Protein AF-A0A401W2X4-F1 (afdb_monomer)

Sequence (159 aa):
MNRPRLRQRWDALPVWARWVAATYAFAFAQGTCAHLIDLARGGVHAYAAFPQVPLQVFFISLVVLDPLTVFLVIRLHRAGPWLACGVMLADATANWIGNWQWATADPASLLRPVGLLPITLFTLYVLVTCIPLHRAFDVPRKAAGNRRDGREGALVRYH

pLDDT: mean 84.48, std 12.46, range [45.5, 98.06]

Nearest PDB structures (foldseek):
  6ixg-assembly2_B  TM=3.049E-01  e=3.986E+00  Homo sapiens
  9cpb-assembly1_5T  TM=3.108E-01  e=5.141E+00  Bos taurus

Secondary structure (DSSP, 8-state):
--PPPHHHHHHTS-HHHHHHHHHHHHHHHHHHHHHHHHHHHHGGGGGTTSS-HHHHHHHHHHHHHHHHHHHHHHTT-THHHHHHHHHHHHHHHHHHHHHHHHHHH-GGGGGSSSSHHHHHHHHHHHHHHHHHHHHHHHHHHHHHHHHHHHHHHHHGGG-

Mean predicted aligned error: 7.76 Å

Organism: Streptomyces paromomycinus (NCBI:txid92743)

Structure (mmCIF, N/CA/C/O backbone):
data_AF-A0A401W2X4-F1
#
_entry.id   AF-A0A401W2X4-F1
#
loop_
_atom_site.group_PDB
_atom_site.id
_atom_site.type_symbol
_atom_site.label_atom_id
_atom_site.label_alt_id
_atom_site.label_comp_id
_atom_site.label_asym_id
_atom_site.label_entity_id
_atom_site.label_seq_id
_atom_site.pdbx_PDB_ins_code
_atom_site.Cartn_x
_atom_site.Cartn_y
_atom_site.Cartn_z
_atom_site.occupancy
_atom_site.B_iso_or_equiv
_atom_site.auth_seq_id
_atom_site.auth_comp_id
_atom_site.auth_asym_id
_atom_site.auth_atom_id
_atom_site.pdbx_PDB_model_num
ATOM 1 N N . MET A 1 1 ? -32.074 -11.202 12.158 1.00 45.50 1 MET A N 1
ATOM 2 C CA . MET A 1 1 ? -30.605 -11.209 12.361 1.00 45.50 1 MET A CA 1
ATOM 3 C C . MET A 1 1 ? -29.961 -10.103 11.516 1.00 45.50 1 MET A C 1
ATOM 5 O O . MET A 1 1 ? -29.778 -10.309 10.329 1.00 45.50 1 MET A O 1
ATOM 9 N N . ASN A 1 2 ? -29.643 -8.923 12.068 1.00 53.75 2 ASN A N 1
ATOM 10 C CA . ASN A 1 2 ? -28.983 -7.850 11.302 1.00 53.75 2 ASN A CA 1
ATOM 11 C C . ASN A 1 2 ? -27.496 -7.789 11.662 1.00 53.75 2 ASN A C 1
ATOM 13 O O . ASN A 1 2 ? -27.130 -7.343 12.749 1.00 53.75 2 ASN A O 1
ATOM 17 N N . ARG A 1 3 ? -26.621 -8.247 10.754 1.00 62.41 3 ARG A N 1
ATOM 18 C CA . ARG A 1 3 ? -25.196 -7.891 10.830 1.00 62.41 3 ARG A CA 1
ATOM 19 C C . ARG A 1 3 ? -25.110 -6.357 10.797 1.00 62.41 3 ARG A C 1
ATOM 21 O O . ARG A 1 3 ? -25.820 -5.764 9.981 1.00 62.41 3 ARG A O 1
ATOM 28 N N . PRO A 1 4 ? -24.288 -5.709 11.646 1.00 66.44 4 PRO A N 1
ATOM 29 C CA . PRO A 1 4 ? -24.141 -4.261 11.591 1.00 66.44 4 PRO A CA 1
ATOM 30 C C . PRO A 1 4 ? -23.778 -3.854 10.163 1.00 66.44 4 PRO A C 1
ATOM 32 O O . PRO A 1 4 ? -22.899 -4.465 9.539 1.00 66.44 4 PRO A O 1
ATOM 35 N N . ARG A 1 5 ? -24.506 -2.868 9.627 1.00 83.44 5 ARG A N 1
ATOM 36 C CA . ARG A 1 5 ? -24.287 -2.381 8.259 1.00 83.44 5 ARG A CA 1
ATOM 37 C C . ARG A 1 5 ? -22.845 -1.889 8.155 1.00 83.44 5 ARG A C 1
ATOM 39 O O . ARG A 1 5 ? -22.295 -1.384 9.130 1.00 83.44 5 ARG A O 1
ATOM 46 N N . LEU A 1 6 ? -22.227 -2.019 6.980 1.00 86.31 6 LEU A N 1
ATOM 47 C CA . LEU A 1 6 ? -20.817 -1.655 6.793 1.00 86.31 6 LEU A CA 1
ATOM 48 C C . LEU A 1 6 ? -20.508 -0.240 7.312 1.00 86.31 6 LEU A C 1
ATOM 50 O O . LEU A 1 6 ? -19.528 -0.069 8.026 1.00 86.31 6 LEU A O 1
ATOM 54 N N . ARG A 1 7 ? -21.405 0.721 7.059 1.00 87.81 7 ARG A N 1
ATOM 55 C CA . ARG A 1 7 ? -21.321 2.095 7.582 1.00 87.81 7 ARG A CA 1
ATOM 56 C C . ARG A 1 7 ? -21.123 2.153 9.102 1.00 87.81 7 ARG A C 1
ATOM 58 O O . ARG A 1 7 ? -20.160 2.746 9.555 1.00 87.81 7 ARG A O 1
ATOM 65 N N . GLN A 1 8 ? -21.924 1.417 9.876 1.00 87.62 8 GLN A N 1
ATOM 66 C CA . GLN A 1 8 ? -21.811 1.385 11.343 1.00 87.62 8 GLN A CA 1
ATOM 67 C C . GLN A 1 8 ? -20.457 0.846 11.823 1.00 87.62 8 GLN A C 1
ATOM 69 O O . GLN A 1 8 ? -19.950 1.267 12.857 1.00 87.62 8 GLN A O 1
ATOM 74 N N . ARG A 1 9 ? -19.860 -0.100 11.085 1.00 88.19 9 ARG A N 1
ATOM 75 C CA . ARG A 1 9 ? -18.527 -0.628 11.419 1.00 88.19 9 ARG A CA 1
ATOM 76 C C . ARG A 1 9 ? -17.433 0.405 11.157 1.00 88.19 9 ARG A C 1
ATOM 78 O O . ARG A 1 9 ? -16.487 0.468 11.930 1.00 88.19 9 ARG A O 1
ATOM 85 N N . TRP A 1 10 ? -17.577 1.190 10.093 1.00 91.69 10 TRP A N 1
ATOM 86 C CA . TRP A 1 10 ? -16.690 2.311 9.788 1.00 91.69 10 TRP A CA 1
ATOM 87 C C . TRP A 1 10 ? -16.818 3.438 10.811 1.00 91.69 10 TRP A C 1
ATOM 89 O O . TRP A 1 10 ? -15.805 3.984 11.233 1.00 91.69 10 TRP A O 1
ATOM 99 N N . ASP A 1 11 ? -18.033 3.737 11.268 1.00 91.25 11 ASP A N 1
ATOM 100 C CA . ASP A 1 11 ? -18.271 4.757 12.296 1.00 91.25 11 ASP A CA 1
ATOM 101 C C . ASP A 1 11 ? -17.728 4.356 13.674 1.00 91.25 11 ASP A C 1
ATOM 103 O O . ASP A 1 11 ? -17.383 5.218 14.474 1.00 91.25 11 ASP A O 1
ATOM 107 N N . ALA A 1 12 ? -17.590 3.053 13.934 1.00 90.12 12 ALA A N 1
ATOM 108 C CA . ALA A 1 12 ? -16.978 2.532 15.154 1.00 90.12 12 ALA A CA 1
ATOM 109 C C . ALA A 1 12 ? -15.436 2.565 15.147 1.00 90.12 12 ALA A C 1
ATOM 111 O O . ALA A 1 12 ? -14.824 2.263 16.173 1.00 90.12 12 ALA A O 1
ATOM 112 N N . LEU A 1 13 ? -14.796 2.871 14.013 1.00 92.69 13 LEU A N 1
ATOM 113 C CA . LEU A 1 13 ? -13.343 3.015 13.950 1.00 92.69 13 LEU A CA 1
ATOM 114 C C . LEU A 1 13 ? -12.906 4.398 14.441 1.00 92.69 13 LEU A C 1
ATOM 116 O O . LEU A 1 13 ? -13.579 5.392 14.157 1.00 92.69 13 LEU A O 1
ATOM 120 N N . PRO A 1 14 ? -11.734 4.500 15.092 1.00 94.12 14 PRO A N 1
ATOM 121 C CA . PRO A 1 14 ? -11.142 5.799 15.365 1.00 94.12 14 PRO A CA 1
ATOM 122 C C . PRO A 1 14 ? -10.853 6.535 14.047 1.00 94.12 14 PRO A C 1
ATOM 124 O O . PRO A 1 14 ? -10.522 5.916 13.032 1.00 94.12 14 PRO A O 1
ATOM 127 N N . VAL A 1 15 ? -10.957 7.867 14.067 1.00 95.56 15 VAL A N 1
ATOM 128 C CA . VAL A 1 15 ? -10.854 8.721 12.868 1.00 95.56 15 VAL A CA 1
ATOM 129 C C . VAL A 1 15 ? -9.559 8.471 12.091 1.00 95.56 15 VAL A C 1
ATOM 131 O O . VAL A 1 15 ? -9.600 8.342 10.870 1.00 95.56 15 VAL A O 1
ATOM 134 N N . TRP A 1 16 ? -8.427 8.309 12.783 1.00 96.94 16 TRP A N 1
ATOM 135 C CA . TRP A 1 16 ? -7.148 7.998 12.138 1.00 96.94 16 TRP A CA 1
ATOM 136 C C . TRP A 1 16 ? -7.207 6.683 11.343 1.00 96.94 16 TRP A C 1
ATOM 138 O O . TRP A 1 16 ? -6.740 6.639 10.211 1.00 96.94 16 TRP A O 1
ATOM 148 N N . ALA A 1 17 ? -7.833 5.628 11.879 1.00 96.06 17 ALA A N 1
ATOM 149 C CA . ALA A 1 17 ? -7.902 4.324 11.218 1.00 96.06 17 ALA A CA 1
ATOM 150 C C . ALA A 1 17 ? -8.812 4.367 9.989 1.00 96.06 17 ALA A C 1
ATOM 152 O O . ALA A 1 17 ? -8.547 3.678 9.006 1.00 96.06 17 ALA A O 1
ATOM 153 N N . ARG A 1 18 ? -9.860 5.202 10.024 1.00 96.06 18 ARG A N 1
ATOM 154 C CA . ARG A 1 18 ? -10.709 5.459 8.854 1.00 96.06 18 ARG A CA 1
ATOM 155 C C . ARG A 1 18 ? -9.903 6.099 7.733 1.00 96.06 18 ARG A C 1
ATOM 157 O O . ARG A 1 18 ? -9.983 5.633 6.602 1.00 96.06 18 ARG A O 1
ATOM 164 N N . TRP A 1 19 ? -9.118 7.127 8.051 1.00 98.06 19 TRP A N 1
ATOM 165 C CA . TRP A 1 19 ? -8.275 7.792 7.062 1.00 98.06 19 TRP A CA 1
ATOM 166 C C . TRP A 1 19 ? -7.203 6.862 6.514 1.00 98.06 19 TRP A C 1
ATOM 168 O O . TRP A 1 19 ? -7.091 6.752 5.303 1.00 98.06 19 TRP A O 1
ATOM 178 N N . VAL A 1 20 ? -6.504 6.109 7.368 1.00 97.62 20 VAL A N 1
ATOM 179 C CA . VAL A 1 20 ? -5.509 5.127 6.909 1.00 97.62 20 VAL A CA 1
ATOM 180 C C . VAL A 1 20 ? -6.141 4.084 5.982 1.00 97.62 20 VAL A C 1
ATOM 182 O O . VAL A 1 20 ? -5.628 3.833 4.894 1.00 97.62 20 VAL A O 1
ATOM 185 N N . ALA A 1 21 ? -7.284 3.509 6.363 1.00 96.69 21 ALA A N 1
ATOM 186 C CA . ALA A 1 21 ? -7.984 2.533 5.530 1.00 96.69 21 ALA A CA 1
ATOM 187 C C . ALA A 1 21 ? -8.470 3.133 4.197 1.00 96.69 21 ALA A C 1
ATOM 189 O O . ALA A 1 21 ? -8.411 2.462 3.168 1.00 96.69 21 ALA A O 1
ATOM 190 N N . ALA A 1 22 ? -8.934 4.385 4.200 1.00 97.25 22 ALA A N 1
ATOM 191 C CA . ALA A 1 22 ? -9.323 5.092 2.983 1.00 97.25 22 ALA A CA 1
ATOM 192 C C . ALA A 1 22 ? -8.114 5.362 2.074 1.00 97.25 22 ALA A C 1
ATOM 194 O O . ALA A 1 22 ? -8.200 5.116 0.875 1.00 97.25 22 ALA A O 1
ATOM 195 N N . THR A 1 23 ? -6.981 5.783 2.643 1.00 97.81 23 THR A N 1
ATOM 196 C CA . THR A 1 23 ? -5.720 5.974 1.915 1.00 97.81 23 THR A CA 1
ATOM 197 C C . THR A 1 23 ? -5.257 4.672 1.272 1.00 97.81 23 THR A C 1
ATOM 199 O O . THR A 1 23 ? -4.916 4.676 0.095 1.00 97.81 23 THR A O 1
ATOM 202 N N . TYR A 1 24 ? -5.314 3.546 1.997 1.00 97.81 24 TYR A N 1
ATOM 203 C CA . TYR A 1 24 ? -5.032 2.225 1.425 1.00 97.81 24 TYR A CA 1
ATOM 204 C C . TYR A 1 24 ? -5.963 1.945 0.243 1.00 97.81 24 TYR A C 1
ATOM 206 O O . TYR A 1 24 ? -5.500 1.692 -0.862 1.00 97.81 24 TYR A O 1
ATOM 214 N N . ALA A 1 25 ? -7.279 2.026 0.453 1.00 96.94 25 ALA A N 1
ATOM 215 C CA . ALA A 1 25 ? -8.252 1.717 -0.591 1.00 96.94 25 ALA A CA 1
ATOM 216 C C . ALA A 1 25 ? -8.053 2.575 -1.853 1.00 96.94 25 ALA A C 1
ATOM 218 O O . ALA A 1 25 ? -8.127 2.057 -2.964 1.00 96.94 25 ALA A O 1
ATOM 219 N N . PHE A 1 26 ? -7.772 3.868 -1.686 1.00 97.38 26 PHE A N 1
ATOM 220 C CA . PHE A 1 26 ? -7.523 4.776 -2.799 1.00 97.38 26 PHE A CA 1
ATOM 221 C C . PHE A 1 26 ? -6.218 4.446 -3.534 1.00 97.38 26 PHE A C 1
ATOM 223 O O . PHE A 1 26 ? -6.228 4.299 -4.753 1.00 97.38 26 PHE A O 1
ATOM 230 N N . ALA A 1 27 ? -5.113 4.279 -2.805 1.00 95.38 27 ALA A N 1
ATOM 231 C CA . ALA A 1 27 ? -3.805 4.023 -3.400 1.00 95.38 27 ALA A CA 1
ATOM 232 C C . ALA A 1 27 ? -3.754 2.683 -4.152 1.00 95.38 27 ALA A C 1
ATOM 234 O O . ALA A 1 27 ? -3.270 2.641 -5.278 1.00 95.38 27 ALA A O 1
ATOM 235 N N . PHE A 1 28 ? -4.325 1.612 -3.589 1.00 95.69 28 PHE A N 1
ATOM 236 C CA . PHE A 1 28 ? -4.409 0.316 -4.273 1.00 95.69 28 PHE A CA 1
ATOM 237 C C . PHE A 1 28 ? -5.341 0.362 -5.495 1.00 95.69 28 PHE A C 1
ATOM 239 O O . PHE A 1 28 ? -5.035 -0.228 -6.527 1.00 95.69 28 PHE A O 1
ATOM 246 N N . ALA A 1 29 ? -6.455 1.101 -5.434 1.00 94.88 29 ALA A N 1
ATOM 247 C CA . ALA A 1 29 ? -7.303 1.300 -6.612 1.00 94.88 29 ALA A CA 1
ATOM 248 C C . ALA A 1 29 ? -6.563 2.070 -7.720 1.00 94.88 29 ALA A C 1
ATOM 250 O O . ALA A 1 29 ? -6.669 1.721 -8.895 1.00 94.88 29 ALA A O 1
ATOM 251 N N . GLN A 1 30 ? -5.778 3.086 -7.350 1.00 94.31 30 GLN A N 1
ATOM 252 C CA . GLN A 1 30 ? -4.925 3.815 -8.285 1.00 94.31 30 GLN A CA 1
ATOM 253 C C . GLN A 1 30 ? -3.847 2.904 -8.899 1.00 94.31 30 GLN A C 1
ATOM 255 O O . GLN A 1 30 ? -3.647 2.960 -10.112 1.00 94.31 30 GLN A O 1
ATOM 260 N N . GLY A 1 31 ? -3.202 2.047 -8.096 1.00 89.31 31 GLY A N 1
ATOM 261 C CA . GLY A 1 31 ? -2.247 1.031 -8.560 1.00 89.31 31 GLY A CA 1
ATOM 262 C C . GLY A 1 31 ? -2.872 0.072 -9.572 1.00 89.31 31 GLY A C 1
ATOM 263 O O . GLY A 1 31 ? -2.363 -0.075 -10.682 1.00 89.31 31 GLY A O 1
ATOM 264 N N . THR A 1 32 ? -4.070 -0.441 -9.271 1.00 91.44 32 THR A N 1
ATOM 265 C CA . THR A 1 32 ? -4.846 -1.279 -10.204 1.00 91.44 32 THR A CA 1
ATOM 266 C C . THR A 1 32 ? -5.039 -0.578 -11.549 1.00 91.44 32 THR A C 1
ATOM 268 O O . THR A 1 32 ? -4.811 -1.175 -12.600 1.00 91.44 32 THR A O 1
ATOM 271 N N . CYS A 1 33 ? -5.462 0.691 -11.537 1.00 90.62 33 CYS A N 1
ATOM 272 C CA . CYS A 1 33 ? -5.657 1.465 -12.762 1.00 90.62 33 CYS A CA 1
ATOM 273 C C . CYS A 1 33 ? -4.354 1.616 -13.555 1.00 90.62 33 CYS A C 1
ATOM 275 O O . CYS A 1 33 ? -4.385 1.500 -14.777 1.00 90.62 33 CYS A O 1
ATOM 277 N N . ALA A 1 34 ? -3.221 1.842 -12.884 1.00 87.44 34 ALA A N 1
ATOM 278 C CA . ALA A 1 34 ? -1.918 1.913 -13.540 1.00 87.44 34 ALA A CA 1
ATOM 279 C C . ALA A 1 34 ? -1.558 0.579 -14.217 1.00 87.44 34 ALA A C 1
ATOM 281 O O . ALA A 1 34 ? -1.300 0.568 -15.418 1.00 87.44 34 ALA A O 1
ATOM 282 N N . HIS A 1 35 ? -1.670 -0.547 -13.504 1.00 88.12 35 HIS A N 1
ATOM 283 C CA . HIS A 1 35 ? -1.399 -1.876 -14.066 1.00 88.12 35 HIS A CA 1
ATOM 284 C C . HIS A 1 35 ? -2.333 -2.237 -15.227 1.00 88.12 35 HIS A C 1
ATOM 286 O O . HIS A 1 35 ? -1.902 -2.822 -16.218 1.00 88.12 35 HIS A O 1
ATOM 292 N N . LEU A 1 36 ? -3.610 -1.853 -15.147 1.00 87.38 36 LEU A N 1
ATOM 293 C CA . LEU A 1 36 ? -4.561 -2.031 -16.245 1.00 87.38 36 LEU A CA 1
ATOM 294 C C . LEU A 1 36 ? -4.194 -1.185 -17.469 1.00 87.38 36 LEU A C 1
ATOM 296 O O . LEU A 1 36 ? -4.306 -1.674 -18.591 1.00 87.38 36 LEU A O 1
ATOM 300 N N . ILE A 1 37 ? -3.760 0.063 -17.273 1.00 86.75 37 ILE A N 1
ATOM 301 C CA . ILE A 1 37 ? -3.311 0.938 -18.365 1.00 86.75 37 ILE A CA 1
ATOM 302 C C . ILE A 1 37 ? -2.048 0.373 -19.020 1.00 86.75 37 ILE A C 1
ATOM 304 O O . ILE A 1 37 ? -1.971 0.340 -20.249 1.00 86.75 37 ILE A O 1
ATOM 308 N N . ASP A 1 38 ? -1.085 -0.100 -18.229 1.00 84.19 38 ASP A N 1
ATOM 309 C CA . ASP A 1 38 ? 0.132 -0.735 -18.736 1.00 84.19 38 ASP A CA 1
ATOM 310 C C . ASP A 1 38 ? -0.206 -1.983 -19.560 1.00 84.19 38 ASP A C 1
ATOM 312 O O . ASP A 1 38 ? 0.249 -2.120 -20.698 1.00 84.19 38 ASP A O 1
ATOM 316 N N . LEU A 1 39 ? -1.082 -2.848 -19.036 1.00 84.19 39 LEU A N 1
ATOM 317 C CA . LEU A 1 39 ? -1.538 -4.053 -19.728 1.00 84.19 39 LEU A CA 1
ATOM 318 C C . LEU A 1 39 ? -2.332 -3.722 -21.000 1.00 84.19 39 LEU A C 1
ATOM 320 O O . LEU A 1 39 ? -2.176 -4.399 -22.012 1.00 84.19 39 LEU A O 1
ATOM 324 N N . ALA A 1 40 ? -3.150 -2.669 -20.993 1.00 83.56 40 ALA A N 1
ATOM 325 C CA . ALA A 1 40 ? -3.885 -2.227 -22.177 1.00 83.56 40 ALA A CA 1
ATOM 326 C C . ALA A 1 40 ? -2.957 -1.673 -23.273 1.00 83.56 40 ALA A C 1
ATOM 328 O O . ALA A 1 40 ? -3.253 -1.821 -24.456 1.00 83.56 40 ALA A O 1
ATOM 329 N N . ARG A 1 41 ? -1.835 -1.043 -22.894 1.00 85.25 41 ARG A N 1
ATOM 330 C CA . ARG A 1 41 ? -0.850 -0.476 -23.830 1.00 85.25 41 ARG A CA 1
ATOM 331 C C . ARG A 1 41 ? 0.126 -1.516 -24.378 1.00 85.25 41 ARG A C 1
ATOM 333 O O . ARG A 1 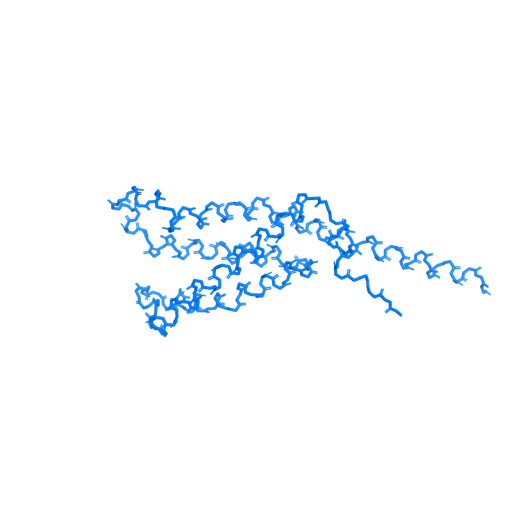41 ? 0.459 -1.459 -25.556 1.00 85.25 41 ARG A O 1
ATOM 340 N N . GLY A 1 42 ? 0.607 -2.425 -23.530 1.00 73.44 42 GLY A N 1
ATOM 341 C CA . GLY A 1 42 ? 1.675 -3.376 -23.864 1.00 73.44 42 GLY A CA 1
ATOM 342 C C . GLY A 1 42 ? 1.239 -4.840 -23.973 1.00 73.44 42 GLY A C 1
ATOM 343 O O . GLY A 1 42 ? 2.039 -5.692 -24.364 1.00 73.44 42 GLY A O 1
ATOM 344 N N . GLY A 1 43 ? -0.007 -5.168 -23.621 1.00 72.69 43 GLY A N 1
ATOM 345 C CA . GLY A 1 43 ? -0.470 -6.551 -23.497 1.00 72.69 43 GLY A CA 1
ATOM 346 C C . GLY A 1 43 ? 0.352 -7.337 -22.472 1.00 72.69 43 GLY A C 1
ATOM 347 O O . GLY A 1 43 ? 0.966 -6.770 -21.573 1.00 72.69 43 GLY A O 1
ATOM 348 N N . VAL A 1 44 ? 0.441 -8.659 -22.639 1.00 65.69 44 VAL A N 1
ATOM 349 C CA . VAL A 1 44 ? 1.280 -9.532 -21.784 1.00 65.69 44 VAL A CA 1
ATOM 350 C C . VAL A 1 44 ? 2.766 -9.126 -21.820 1.00 65.69 44 VAL A C 1
ATOM 352 O O . VAL A 1 44 ? 3.511 -9.414 -20.889 1.00 65.69 44 VAL A O 1
ATOM 355 N N . HIS A 1 45 ? 3.188 -8.388 -22.851 1.00 72.88 45 HIS A N 1
ATOM 356 C CA . HIS A 1 45 ? 4.550 -7.876 -22.996 1.00 72.88 45 HIS A CA 1
ATOM 357 C C . HIS A 1 45 ? 4.788 -6.539 -22.280 1.00 72.88 45 HIS A C 1
ATOM 359 O O . HIS A 1 45 ? 5.911 -6.040 -22.321 1.00 72.88 45 HIS A O 1
ATOM 365 N N . ALA A 1 46 ? 3.788 -5.966 -21.595 1.00 71.31 46 ALA A N 1
ATOM 366 C CA . ALA A 1 46 ? 3.933 -4.711 -20.850 1.00 71.31 46 ALA A CA 1
ATOM 367 C C . ALA A 1 46 ? 5.111 -4.744 -19.860 1.00 71.31 46 ALA A C 1
ATOM 369 O O . ALA A 1 46 ? 5.783 -3.736 -19.656 1.00 71.31 46 ALA A O 1
ATOM 370 N N . TYR A 1 47 ? 5.409 -5.926 -19.313 1.00 71.69 47 TYR A N 1
ATOM 371 C CA . TYR A 1 47 ? 6.509 -6.151 -18.378 1.00 71.69 47 TYR A CA 1
ATOM 372 C C . TYR A 1 47 ? 7.673 -6.949 -18.988 1.00 71.69 47 TYR A C 1
ATOM 374 O O . TYR A 1 47 ? 8.558 -7.383 -18.259 1.00 71.69 47 TYR A O 1
ATOM 382 N N . ALA A 1 48 ? 7.738 -7.114 -20.316 1.00 73.75 48 ALA A N 1
ATOM 383 C CA . ALA A 1 48 ? 8.809 -7.868 -20.984 1.00 73.75 48 ALA A CA 1
ATOM 384 C C . ALA A 1 48 ? 10.213 -7.266 -20.770 1.00 73.75 48 ALA A C 1
ATOM 386 O O . ALA A 1 48 ? 11.212 -7.966 -20.915 1.00 73.75 48 ALA A O 1
ATOM 387 N N . ALA A 1 49 ? 10.288 -5.987 -20.383 1.00 68.94 49 ALA A N 1
ATOM 388 C CA .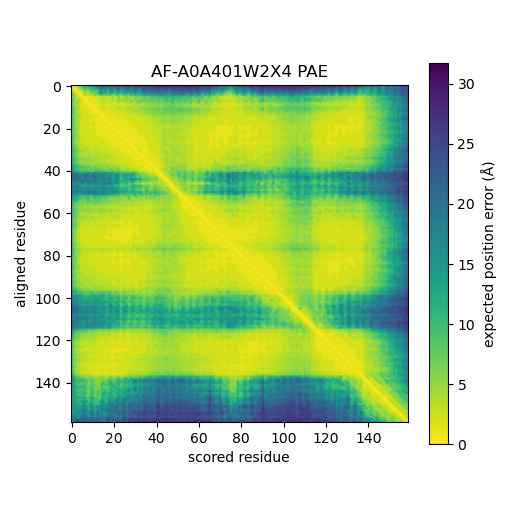 ALA A 1 49 ? 11.527 -5.329 -19.975 1.00 68.94 49 ALA A CA 1
ATOM 389 C C . ALA A 1 49 ? 12.132 -5.914 -18.682 1.00 68.94 49 ALA A C 1
ATOM 391 O O . ALA A 1 49 ? 13.319 -5.722 -18.428 1.00 68.94 49 ALA A O 1
ATOM 392 N N . PHE A 1 50 ? 11.349 -6.640 -17.875 1.00 67.94 50 PHE A N 1
ATOM 393 C CA . PHE A 1 50 ? 11.850 -7.377 -16.720 1.00 67.94 50 PHE A CA 1
ATOM 394 C C . PHE A 1 50 ? 12.367 -8.749 -17.177 1.00 67.94 50 PHE A C 1
ATOM 396 O O . PHE A 1 50 ? 11.560 -9.596 -17.572 1.00 67.94 50 PHE A O 1
ATOM 403 N N . PRO A 1 51 ? 13.682 -9.026 -17.103 1.00 68.56 51 PRO A N 1
ATOM 404 C CA . PRO A 1 51 ? 14.242 -10.285 -17.595 1.00 68.56 51 PRO A CA 1
ATOM 405 C C . PRO A 1 51 ? 13.789 -11.508 -16.778 1.00 68.56 51 PRO A C 1
ATOM 407 O O . PRO A 1 51 ? 13.899 -12.640 -17.242 1.00 68.56 51 PRO A O 1
ATOM 410 N N . GLN A 1 52 ? 13.261 -11.305 -15.567 1.00 78.38 52 GLN A N 1
ATOM 411 C CA . GLN A 1 52 ? 12.769 -12.367 -14.694 1.00 78.38 52 GLN A CA 1
ATOM 412 C C . GLN A 1 52 ? 11.256 -12.576 -14.866 1.00 78.38 52 GLN A C 1
ATOM 414 O O . GLN A 1 52 ? 10.449 -11.775 -14.393 1.00 78.38 52 GLN A O 1
ATOM 419 N N . VAL A 1 53 ? 10.862 -13.715 -15.448 1.00 81.50 53 VAL A N 1
ATOM 420 C CA . VAL A 1 53 ? 9.452 -14.138 -15.608 1.00 81.50 53 VAL A CA 1
ATOM 421 C C . VAL A 1 53 ? 8.619 -14.026 -14.314 1.00 81.50 53 VAL A C 1
ATOM 423 O O . VAL A 1 53 ? 7.486 -13.550 -14.395 1.00 81.50 53 VAL A O 1
ATOM 426 N N . PRO A 1 54 ? 9.135 -14.368 -13.111 1.00 83.81 54 PRO A N 1
ATOM 427 C CA . PRO A 1 54 ? 8.375 -14.192 -11.872 1.00 83.81 54 PRO A CA 1
ATOM 428 C C . PRO A 1 54 ? 7.917 -12.752 -11.604 1.00 83.81 54 PRO A C 1
ATOM 430 O O . PRO A 1 54 ? 6.822 -12.561 -11.083 1.00 83.81 54 PRO A O 1
ATOM 433 N N . LEU A 1 55 ? 8.709 -11.740 -11.984 1.00 82.38 55 LEU A N 1
ATOM 434 C CA . LEU A 1 55 ? 8.330 -10.334 -11.803 1.00 82.38 55 LEU A CA 1
ATOM 435 C C . LEU A 1 55 ? 7.197 -9.939 -12.751 1.00 82.38 55 LEU A C 1
ATOM 437 O O . LEU A 1 55 ? 6.271 -9.250 -12.339 1.00 82.38 55 LEU A O 1
ATOM 441 N N . GLN A 1 56 ? 7.220 -10.434 -13.991 1.00 84.31 56 GLN A N 1
ATOM 442 C CA . GLN A 1 56 ? 6.144 -10.193 -14.957 1.00 84.31 56 GLN A CA 1
ATOM 443 C C . GLN A 1 56 ? 4.818 -10.782 -14.468 1.00 84.31 56 GLN A C 1
ATOM 445 O O . GLN A 1 56 ? 3.794 -10.100 -14.459 1.00 84.31 56 GLN A O 1
ATOM 450 N N . VAL A 1 57 ? 4.848 -12.038 -14.005 1.00 86.44 57 VAL A N 1
ATOM 451 C CA . VAL A 1 57 ? 3.675 -12.711 -13.426 1.00 86.44 57 VAL A CA 1
ATOM 452 C C . VAL A 1 57 ? 3.173 -11.952 -12.201 1.00 86.44 57 VAL A C 1
ATOM 454 O O . VAL A 1 57 ? 1.966 -11.767 -12.050 1.00 86.44 57 VAL A O 1
ATOM 457 N N . PHE A 1 58 ? 4.085 -11.477 -11.350 1.00 87.81 58 PHE A N 1
ATOM 458 C CA . PHE A 1 58 ? 3.730 -10.681 -10.184 1.00 87.81 58 PHE A CA 1
ATOM 459 C C . PHE A 1 58 ? 3.022 -9.376 -10.576 1.00 87.81 58 PHE A C 1
ATOM 461 O O . PHE A 1 58 ? 1.912 -9.147 -10.100 1.00 87.81 58 PHE A O 1
ATOM 468 N N . PHE A 1 59 ? 3.573 -8.577 -11.494 1.00 85.44 59 PHE A N 1
ATOM 469 C CA . PHE A 1 59 ? 2.929 -7.335 -11.941 1.00 85.44 59 PHE A CA 1
ATOM 470 C C . PHE A 1 59 ? 1.555 -7.573 -12.577 1.00 85.44 59 PHE A C 1
ATOM 472 O O . PHE A 1 59 ? 0.606 -6.851 -12.286 1.00 85.44 59 PHE A O 1
ATOM 479 N N . ILE A 1 60 ? 1.401 -8.630 -13.378 1.00 87.44 60 ILE A N 1
ATOM 480 C CA . ILE A 1 60 ? 0.087 -9.015 -13.915 1.00 87.44 60 ILE A CA 1
ATOM 481 C C . ILE A 1 60 ? -0.871 -9.392 -12.775 1.00 87.44 60 ILE A C 1
ATOM 483 O O . ILE A 1 60 ? -2.044 -9.015 -12.793 1.00 87.44 60 ILE A O 1
ATOM 487 N N . SER A 1 61 ? -0.385 -10.102 -11.752 1.00 90.94 61 SER A N 1
ATOM 488 C CA . SER A 1 61 ? -1.202 -10.495 -10.601 1.00 90.94 61 SER A CA 1
ATOM 489 C C . SER A 1 61 ? -1.689 -9.308 -9.761 1.00 90.94 61 SER A C 1
ATOM 491 O O . SER A 1 61 ? -2.725 -9.436 -9.107 1.00 90.94 6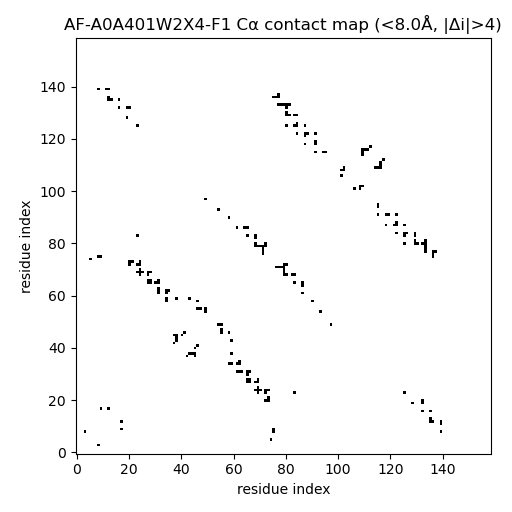1 SER A O 1
ATOM 493 N N . LEU A 1 62 ? -1.026 -8.145 -9.815 1.00 91.38 62 LEU A N 1
ATOM 494 C CA . LEU A 1 62 ? -1.458 -6.934 -9.102 1.00 91.38 62 LEU A CA 1
ATOM 495 C C . LEU A 1 62 ? -2.830 -6.437 -9.561 1.00 91.38 62 LEU A C 1
ATOM 497 O O . LEU A 1 62 ? -3.608 -5.963 -8.738 1.00 91.38 62 LEU A O 1
ATOM 501 N N . VAL A 1 63 ? -3.214 -6.696 -10.817 1.00 92.19 63 VAL A N 1
ATOM 502 C CA . VAL A 1 63 ? -4.580 -6.439 -11.316 1.00 92.19 63 VAL A CA 1
ATOM 503 C C . VAL A 1 63 ? -5.647 -7.177 -10.491 1.00 92.19 63 VAL A C 1
ATOM 505 O O . VAL A 1 63 ? -6.799 -6.755 -10.443 1.00 92.19 63 VAL A O 1
ATOM 508 N N . VAL A 1 64 ? -5.276 -8.265 -9.811 1.00 94.81 64 VAL A N 1
ATOM 509 C CA . VAL A 1 64 ? -6.153 -9.033 -8.917 1.00 94.81 64 VAL A CA 1
ATOM 510 C C . VAL A 1 64 ? -5.861 -8.742 -7.443 1.00 94.81 64 VAL A C 1
ATOM 512 O O . VAL A 1 64 ? -6.795 -8.577 -6.652 1.00 94.81 64 VAL A O 1
ATOM 515 N N . LEU A 1 65 ? -4.585 -8.679 -7.054 1.00 94.44 65 LEU A N 1
ATOM 516 C CA . LEU A 1 65 ? -4.176 -8.481 -5.662 1.00 94.44 65 LEU A CA 1
ATOM 517 C C . LEU A 1 65 ? -4.559 -7.095 -5.133 1.00 94.44 65 LEU A C 1
ATOM 519 O O . LEU A 1 65 ? -4.986 -6.989 -3.977 1.00 94.44 65 LEU A O 1
ATOM 523 N N . ASP A 1 66 ? -4.486 -6.057 -5.963 1.00 94.81 66 ASP A N 1
ATOM 524 C CA . ASP A 1 66 ? -4.830 -4.700 -5.552 1.00 94.81 66 ASP A CA 1
ATOM 525 C C . ASP A 1 66 ? -6.336 -4.555 -5.287 1.00 94.81 66 ASP A C 1
ATOM 527 O O . ASP A 1 66 ? -6.698 -4.178 -4.165 1.00 94.81 66 ASP A O 1
ATOM 531 N N . PRO A 1 67 ? -7.257 -4.945 -6.199 1.00 95.31 67 PRO A N 1
ATOM 532 C CA . PRO A 1 67 ? -8.690 -4.915 -5.907 1.00 95.31 67 PRO A CA 1
ATOM 533 C C . PRO A 1 67 ? -9.084 -5.806 -4.735 1.00 95.31 67 PRO A C 1
ATOM 535 O O . PRO A 1 67 ? -9.976 -5.448 -3.962 1.00 95.31 67 PRO A O 1
ATOM 538 N N . LEU A 1 68 ? -8.420 -6.954 -4.565 1.00 97.31 68 LEU A N 1
ATOM 539 C CA . LEU A 1 68 ? -8.640 -7.811 -3.405 1.00 97.31 68 LEU A CA 1
ATOM 540 C C . LEU A 1 68 ? -8.255 -7.086 -2.112 1.00 97.31 68 LEU A C 1
ATOM 542 O O . LEU A 1 68 ? -9.010 -7.118 -1.137 1.00 97.31 68 LEU A O 1
ATOM 546 N N . THR A 1 69 ? -7.121 -6.386 -2.107 1.00 97.06 69 THR A N 1
ATOM 547 C CA . THR A 1 69 ? -6.682 -5.563 -0.977 1.00 97.06 69 THR A CA 1
ATOM 548 C C . THR A 1 69 ? -7.686 -4.455 -0.681 1.00 97.06 69 THR A C 1
ATOM 550 O O . THR A 1 69 ? -8.149 -4.346 0.459 1.00 97.06 69 THR A O 1
ATOM 553 N N . VAL A 1 70 ? -8.106 -3.698 -1.701 1.00 97.31 70 VAL A N 1
ATOM 554 C CA . VAL A 1 70 ? -9.154 -2.669 -1.591 1.00 97.31 70 VAL A CA 1
ATOM 555 C C . VAL A 1 70 ? -10.417 -3.260 -0.978 1.00 97.31 70 VAL A C 1
ATOM 557 O O . VAL A 1 70 ? -10.949 -2.729 -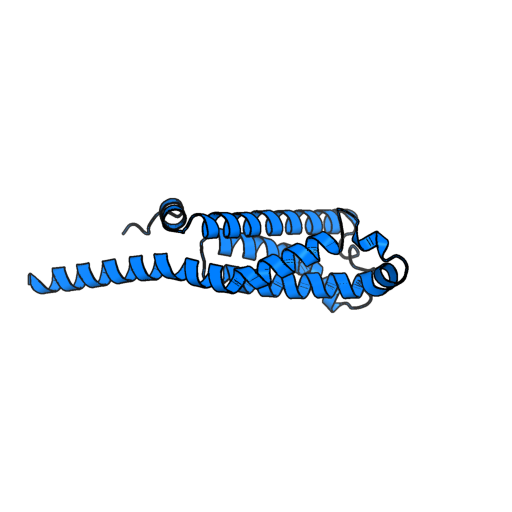0.003 1.00 97.31 70 VAL A O 1
ATOM 560 N N . PHE A 1 71 ? -10.881 -4.392 -1.502 1.00 97.25 71 PHE A N 1
ATOM 561 C CA . PHE A 1 71 ? -12.081 -5.057 -1.021 1.00 97.25 71 PHE A CA 1
ATOM 562 C C . PHE A 1 71 ? -11.953 -5.458 0.452 1.00 97.25 71 PHE A C 1
ATOM 564 O O . PHE A 1 71 ? -12.822 -5.126 1.261 1.00 97.25 71 PHE A O 1
ATOM 571 N N . LEU A 1 72 ? -10.867 -6.125 0.843 1.00 95.94 72 LEU A N 1
ATOM 572 C CA . LEU A 1 72 ? -10.657 -6.545 2.229 1.00 95.94 72 LEU A CA 1
ATOM 573 C C . LEU A 1 72 ? -10.574 -5.351 3.186 1.00 95.94 72 LEU A C 1
ATOM 575 O O . LEU A 1 72 ? -11.178 -5.395 4.263 1.00 95.94 72 LEU A O 1
ATOM 579 N N . VAL A 1 73 ? -9.884 -4.280 2.793 1.00 96.00 73 VAL A N 1
ATOM 580 C CA . VAL A 1 73 ? -9.766 -3.050 3.585 1.00 96.00 73 VAL A CA 1
ATOM 581 C C . VAL A 1 73 ? -11.118 -2.345 3.700 1.00 96.00 73 VAL A C 1
ATOM 583 O O . VAL A 1 73 ? -11.542 -2.053 4.815 1.00 96.00 73 VAL A O 1
ATOM 586 N N . ILE A 1 74 ? -11.869 -2.173 2.606 1.00 95.62 74 ILE A N 1
ATOM 587 C CA . ILE A 1 74 ? -13.217 -1.574 2.630 1.00 95.62 74 ILE A CA 1
ATOM 588 C C . ILE A 1 74 ? -14.162 -2.368 3.534 1.00 95.62 74 ILE A C 1
ATOM 590 O O . ILE A 1 74 ? -14.993 -1.805 4.251 1.00 95.62 74 ILE A O 1
ATOM 594 N N . ARG A 1 75 ? -14.029 -3.696 3.544 1.00 94.38 75 ARG A N 1
ATOM 595 C CA . ARG A 1 75 ? -14.831 -4.595 4.383 1.00 94.38 75 ARG A CA 1
ATOM 596 C C . ARG A 1 75 ? -14.336 -4.668 5.828 1.00 94.38 75 ARG A C 1
ATOM 598 O O . ARG A 1 75 ? -14.961 -5.381 6.626 1.00 94.38 75 ARG A O 1
ATOM 605 N N . LEU A 1 76 ? -13.287 -3.920 6.181 1.00 93.38 76 LEU A N 1
ATOM 606 C CA . LEU A 1 76 ? -12.639 -3.920 7.492 1.00 93.38 76 LEU A CA 1
ATOM 607 C C . LEU A 1 76 ? -12.283 -5.352 7.918 1.00 93.38 76 LEU A C 1
ATOM 609 O O . LEU A 1 76 ? -12.625 -5.801 9.016 1.00 93.38 76 LEU A O 1
ATOM 613 N N . HIS A 1 77 ? -11.735 -6.125 6.978 1.00 93.50 77 HIS A N 1
ATOM 614 C CA . HIS A 1 77 ? -11.330 -7.505 7.190 1.00 93.50 77 HIS A CA 1
ATOM 615 C C . HIS A 1 77 ? -9.891 -7.552 7.706 1.00 93.50 77 HIS A C 1
ATOM 617 O O . HIS A 1 77 ? -9.013 -6.883 7.167 1.00 93.50 77 HIS A O 1
ATOM 623 N N . ARG A 1 78 ? -9.631 -8.392 8.715 1.00 91.31 78 ARG A N 1
ATOM 624 C CA . ARG A 1 78 ? -8.314 -8.510 9.368 1.00 91.31 78 ARG A CA 1
ATOM 625 C C . ARG A 1 78 ? -7.171 -8.848 8.408 1.00 91.31 78 ARG A C 1
ATOM 627 O O . ARG A 1 78 ? -6.052 -8.414 8.617 1.00 91.31 78 ARG A O 1
ATOM 634 N N . ALA A 1 79 ? -7.449 -9.595 7.341 1.00 94.81 79 ALA A N 1
ATOM 635 C CA . ALA A 1 79 ? -6.422 -9.936 6.357 1.00 94.81 79 ALA A CA 1
ATOM 636 C C . ALA A 1 79 ? -6.036 -8.750 5.454 1.00 94.81 79 ALA A C 1
ATOM 638 O O . ALA A 1 79 ? -4.983 -8.801 4.836 1.00 94.81 79 ALA A O 1
ATOM 639 N N . GLY A 1 80 ? -6.852 -7.689 5.384 1.00 95.62 80 GLY A N 1
ATOM 640 C CA . GLY A 1 80 ? -6.616 -6.544 4.498 1.00 95.62 80 GLY A CA 1
ATOM 641 C C . GLY A 1 80 ? -5.276 -5.842 4.750 1.00 95.62 80 GLY A C 1
ATOM 642 O O . GLY A 1 80 ? -4.486 -5.751 3.817 1.00 95.62 80 GLY A O 1
ATOM 643 N N . PRO A 1 81 ? -4.965 -5.405 5.988 1.00 96.31 81 PRO A N 1
ATOM 644 C CA . PRO A 1 81 ? -3.688 -4.749 6.286 1.00 96.31 81 PRO A CA 1
ATOM 645 C C . PRO A 1 81 ? -2.460 -5.637 6.040 1.00 96.31 81 PRO A C 1
ATOM 647 O O . PRO A 1 81 ? -1.436 -5.139 5.582 1.00 96.31 81 PRO A O 1
ATOM 650 N N . TRP A 1 82 ? -2.564 -6.946 6.294 1.00 97.69 82 TRP A N 1
ATOM 651 C CA . TRP A 1 82 ? -1.476 -7.894 6.024 1.00 97.69 82 TRP A CA 1
ATOM 652 C C . TRP A 1 82 ? -1.265 -8.134 4.533 1.00 97.69 82 TRP A C 1
ATOM 654 O O . TRP A 1 82 ? -0.123 -8.143 4.084 1.00 97.69 82 TRP A O 1
ATOM 664 N N . LEU A 1 83 ? -2.350 -8.285 3.767 1.00 96.88 83 LEU A N 1
ATOM 665 C CA . LEU A 1 83 ? -2.264 -8.400 2.315 1.00 96.88 83 LEU A CA 1
ATOM 666 C C . LEU A 1 83 ? -1.649 -7.130 1.719 1.00 96.88 83 LEU A C 1
ATOM 668 O O . LEU A 1 83 ? -0.688 -7.234 0.969 1.00 96.88 83 LEU A O 1
ATOM 672 N N . ALA A 1 84 ? -2.117 -5.949 2.139 1.00 96.38 84 ALA A N 1
ATOM 673 C CA . ALA A 1 84 ? -1.548 -4.669 1.724 1.00 96.38 84 ALA A CA 1
ATOM 674 C C . ALA A 1 84 ? -0.041 -4.583 2.010 1.00 96.38 84 ALA A C 1
ATOM 676 O O . ALA A 1 84 ? 0.735 -4.173 1.156 1.00 96.38 84 ALA A O 1
ATOM 677 N N . CYS A 1 85 ? 0.379 -5.005 3.205 1.00 97.19 85 CYS A N 1
ATOM 678 C CA . CYS A 1 85 ? 1.784 -5.048 3.598 1.00 97.19 85 CYS A CA 1
ATOM 679 C C . CYS A 1 85 ? 2.611 -5.968 2.688 1.00 97.19 85 CYS A C 1
ATOM 681 O O . CYS A 1 85 ? 3.676 -5.570 2.223 1.00 97.19 85 CYS A O 1
ATOM 683 N N . GLY A 1 86 ? 2.119 -7.180 2.415 1.00 97.25 86 GLY A N 1
ATOM 684 C CA . GLY A 1 86 ? 2.793 -8.129 1.528 1.00 97.25 86 GLY A CA 1
ATOM 685 C C . GLY A 1 86 ? 2.888 -7.627 0.088 1.00 97.25 86 GLY A C 1
ATOM 686 O O . GLY A 1 86 ? 3.962 -7.692 -0.504 1.00 97.25 86 GLY A O 1
ATOM 687 N N . VAL A 1 87 ? 1.792 -7.079 -0.448 1.00 96.12 87 VAL A N 1
ATOM 688 C CA . VAL A 1 87 ? 1.753 -6.527 -1.807 1.00 96.12 87 VAL A CA 1
ATOM 689 C C . VAL A 1 87 ? 2.715 -5.350 -1.938 1.00 96.12 87 VAL A C 1
ATOM 691 O O . VAL A 1 87 ? 3.559 -5.384 -2.824 1.00 96.12 87 VAL A O 1
ATOM 694 N N . MET A 1 88 ? 2.676 -4.371 -1.026 1.00 96.75 88 MET A N 1
ATOM 695 C CA . MET A 1 88 ? 3.580 -3.215 -1.092 1.00 96.75 88 MET A CA 1
ATOM 696 C C . MET A 1 88 ? 5.052 -3.602 -0.981 1.00 96.75 88 MET A C 1
ATOM 698 O O . MET A 1 88 ? 5.879 -3.048 -1.697 1.00 96.75 88 MET A O 1
ATOM 702 N N . LEU A 1 89 ? 5.399 -4.547 -0.100 1.00 95.19 89 LEU A N 1
ATOM 703 C CA . LEU A 1 89 ? 6.779 -5.023 0.008 1.00 95.19 89 LEU A CA 1
ATOM 704 C C . LEU A 1 89 ? 7.251 -5.654 -1.300 1.00 95.19 89 LEU A C 1
ATOM 706 O O . LEU A 1 89 ? 8.345 -5.338 -1.766 1.00 95.19 89 LEU A O 1
ATOM 710 N N . ALA A 1 90 ? 6.438 -6.530 -1.890 1.00 92.81 90 ALA A N 1
ATOM 711 C CA . ALA A 1 90 ? 6.787 -7.197 -3.136 1.00 92.81 90 ALA A CA 1
ATOM 712 C C . ALA A 1 90 ? 6.855 -6.203 -4.307 1.00 92.81 90 ALA A C 1
ATOM 714 O O . ALA A 1 90 ? 7.821 -6.230 -5.067 1.00 92.81 90 ALA A O 1
ATOM 715 N N . ASP A 1 91 ? 5.896 -5.282 -4.396 1.00 91.81 91 ASP A N 1
ATOM 716 C CA . ASP A 1 91 ? 5.811 -4.270 -5.448 1.00 91.81 91 ASP A CA 1
ATOM 717 C C . ASP A 1 91 ? 6.962 -3.266 -5.382 1.00 91.81 91 ASP A C 1
ATOM 719 O O . ASP A 1 91 ? 7.678 -3.072 -6.367 1.00 91.81 91 ASP A O 1
ATOM 723 N N . ALA A 1 92 ? 7.249 -2.709 -4.204 1.00 91.88 92 ALA A N 1
ATOM 724 C CA . ALA A 1 92 ? 8.413 -1.852 -4.022 1.00 91.88 92 ALA A CA 1
ATOM 725 C C . ALA A 1 92 ? 9.711 -2.587 -4.364 1.00 91.88 92 ALA A C 1
ATOM 727 O O . ALA A 1 92 ? 10.542 -2.045 -5.088 1.00 91.88 92 ALA A O 1
ATOM 728 N N . THR A 1 93 ? 9.877 -3.828 -3.897 1.00 90.06 93 THR A N 1
ATOM 729 C CA . THR A 1 93 ? 11.076 -4.626 -4.194 1.00 90.06 93 THR A CA 1
ATOM 730 C C . THR A 1 93 ? 11.239 -4.847 -5.698 1.00 90.06 93 THR A C 1
ATOM 732 O O . THR A 1 93 ? 12.318 -4.610 -6.238 1.00 90.06 93 THR A O 1
ATOM 735 N N . ALA A 1 94 ? 10.169 -5.242 -6.392 1.00 87.38 94 ALA A N 1
ATOM 736 C CA . ALA A 1 94 ? 10.176 -5.452 -7.837 1.00 87.38 94 ALA A CA 1
ATOM 737 C C . ALA A 1 94 ? 10.526 -4.166 -8.602 1.00 87.38 94 ALA A C 1
ATOM 739 O O . ALA A 1 94 ? 11.365 -4.187 -9.505 1.00 87.38 94 ALA A O 1
ATOM 740 N N . ASN A 1 95 ? 9.941 -3.035 -8.198 1.00 88.56 95 ASN A N 1
ATOM 741 C CA . ASN A 1 95 ? 10.222 -1.732 -8.790 1.00 88.56 95 ASN A CA 1
ATOM 742 C C . ASN A 1 95 ? 11.669 -1.289 -8.548 1.00 88.56 95 ASN A C 1
ATOM 744 O O . ASN A 1 95 ? 12.315 -0.811 -9.481 1.00 88.56 95 ASN A O 1
ATOM 748 N N . TRP A 1 96 ? 12.202 -1.472 -7.339 1.00 88.06 96 TRP A N 1
ATOM 749 C CA . TRP A 1 96 ? 13.597 -1.160 -7.023 1.00 88.06 96 TRP A CA 1
ATOM 750 C C . TRP A 1 96 ? 14.575 -2.025 -7.820 1.00 88.06 96 TRP A C 1
ATOM 752 O O . TRP A 1 96 ? 15.545 -1.488 -8.344 1.00 88.06 96 TRP A O 1
ATOM 762 N N . ILE A 1 97 ? 14.308 -3.328 -7.974 1.00 84.38 97 ILE A N 1
ATOM 763 C CA . ILE A 1 97 ? 15.136 -4.226 -8.795 1.00 84.38 97 ILE A CA 1
ATOM 764 C C . ILE A 1 97 ? 15.116 -3.788 -10.264 1.00 84.38 97 ILE A C 1
ATOM 766 O O . ILE A 1 97 ? 16.176 -3.647 -10.871 1.00 84.38 97 ILE A O 1
ATOM 770 N N . GLY A 1 98 ? 13.931 -3.541 -10.831 1.00 79.25 98 GLY A N 1
ATOM 771 C CA . GLY A 1 98 ? 13.793 -3.161 -12.241 1.00 79.25 98 GLY A CA 1
ATOM 772 C C . GLY A 1 98 ? 14.422 -1.814 -12.580 1.00 79.25 98 GLY A C 1
ATOM 773 O O . GLY A 1 98 ? 14.980 -1.642 -13.657 1.00 79.25 98 GLY A O 1
ATOM 774 N N . ASN A 1 99 ? 14.373 -0.867 -11.643 1.00 81.00 99 ASN A N 1
ATOM 775 C CA . ASN A 1 99 ? 14.892 0.483 -11.843 1.00 81.00 99 ASN A CA 1
ATOM 776 C C . ASN A 1 99 ? 16.293 0.686 -11.244 1.00 81.00 99 ASN A C 1
ATOM 778 O O . ASN A 1 99 ? 16.801 1.804 -11.299 1.00 81.00 99 ASN A O 1
ATOM 782 N N . TRP A 1 100 ? 16.936 -0.354 -10.692 1.00 79.00 100 TRP A N 1
ATOM 783 C CA . TRP A 1 100 ? 18.208 -0.232 -9.966 1.00 79.00 100 TRP A CA 1
ATOM 784 C C . TRP A 1 100 ? 19.290 0.464 -10.797 1.00 79.00 100 TRP A C 1
ATOM 786 O O . TRP A 1 100 ? 19.915 1.413 -10.330 1.00 79.00 100 TRP A O 1
ATOM 796 N N . GLN A 1 101 ? 19.457 0.049 -12.058 1.00 76.69 101 GLN A N 1
ATOM 797 C CA . GLN A 1 101 ? 20.468 0.611 -12.958 1.00 76.69 101 GLN A CA 1
ATOM 798 C C . GLN A 1 101 ? 20.233 2.102 -13.239 1.00 76.69 101 GLN A C 1
ATOM 800 O O . GLN A 1 101 ? 21.177 2.893 -13.221 1.00 76.69 101 GLN A O 1
ATOM 805 N N . TRP A 1 102 ? 18.979 2.507 -13.450 1.00 71.44 102 TRP A N 1
ATOM 806 C CA . TRP A 1 102 ? 18.623 3.908 -13.689 1.00 71.44 102 TRP A CA 1
ATOM 807 C C . TRP A 1 102 ? 18.726 4.754 -12.421 1.00 71.44 102 TRP A C 1
ATOM 809 O O . TRP A 1 102 ? 19.248 5.863 -12.480 1.00 71.44 102 TRP A O 1
ATOM 819 N N . ALA A 1 103 ? 18.317 4.215 -11.272 1.00 74.69 103 ALA A N 1
ATOM 820 C CA . ALA A 1 103 ? 18.425 4.892 -9.984 1.00 74.69 103 ALA A CA 1
ATOM 821 C C . ALA A 1 103 ? 19.887 5.176 -9.599 1.00 74.69 103 ALA A C 1
ATOM 823 O O . ALA A 1 103 ? 20.179 6.233 -9.044 1.00 74.69 103 ALA A O 1
ATOM 824 N N . THR A 1 104 ? 20.816 4.268 -9.923 1.00 77.12 104 THR A N 1
ATOM 825 C CA . THR A 1 104 ? 22.256 4.493 -9.710 1.00 77.12 104 THR A CA 1
ATOM 826 C C . THR A 1 104 ? 22.879 5.460 -10.715 1.00 77.12 104 THR A C 1
ATOM 828 O O . THR A 1 104 ? 23.837 6.147 -10.372 1.00 77.12 104 THR A O 1
ATOM 831 N N . ALA A 1 105 ? 22.358 5.516 -11.946 1.00 80.19 105 ALA A N 1
ATOM 832 C CA . ALA A 1 105 ? 22.893 6.369 -13.007 1.00 80.19 105 ALA A CA 1
ATOM 833 C C . ALA A 1 105 ? 22.415 7.828 -12.902 1.00 80.19 105 ALA A C 1
ATOM 835 O O . ALA A 1 105 ? 23.177 8.744 -13.194 1.00 80.19 105 ALA A O 1
ATOM 836 N N . ASP A 1 106 ? 21.172 8.044 -12.467 1.00 78.44 106 ASP A N 1
ATOM 837 C CA . ASP A 1 106 ? 20.588 9.367 -12.239 1.00 78.44 106 ASP A CA 1
ATOM 838 C C . ASP A 1 106 ? 19.770 9.370 -10.935 1.00 78.44 106 ASP A C 1
ATOM 840 O O . ASP A 1 106 ? 18.559 9.123 -10.953 1.00 78.44 106 ASP A O 1
ATOM 844 N N . PRO A 1 107 ? 20.391 9.676 -9.783 1.00 73.69 107 PRO A N 1
ATOM 845 C CA . PRO A 1 107 ? 19.693 9.730 -8.500 1.00 73.69 107 PRO A CA 1
ATOM 846 C C . PRO A 1 107 ? 18.587 10.793 -8.454 1.00 73.69 107 PRO A C 1
ATOM 848 O O . PRO A 1 107 ? 17.633 10.652 -7.689 1.00 73.69 107 PRO A O 1
ATOM 851 N N . ALA A 1 108 ? 18.669 11.845 -9.280 1.00 75.12 108 ALA A N 1
ATOM 852 C CA . ALA A 1 108 ? 17.635 12.876 -9.345 1.00 75.12 108 ALA A CA 1
ATOM 853 C C . ALA A 1 108 ? 16.328 12.339 -9.954 1.00 75.12 108 ALA A C 1
ATOM 855 O O . ALA A 1 108 ? 15.256 12.885 -9.685 1.00 75.12 108 ALA A O 1
ATOM 856 N N . SER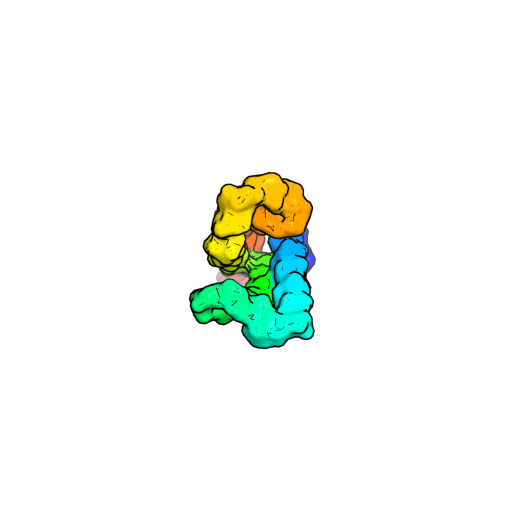 A 1 109 ? 16.376 11.221 -10.690 1.00 69.75 109 SER A N 1
ATOM 857 C CA . SER A 1 109 ? 15.181 10.509 -11.159 1.00 69.75 109 SER A CA 1
ATOM 858 C C . SER A 1 109 ? 14.275 10.032 -10.015 1.00 69.75 109 SER A C 1
ATOM 860 O O . SER A 1 109 ? 13.061 9.933 -10.207 1.00 69.75 109 SER A O 1
ATOM 862 N N . LEU A 1 110 ? 14.821 9.833 -8.807 1.00 65.06 110 LEU A N 1
ATOM 863 C CA . LEU A 1 110 ? 14.043 9.515 -7.608 1.00 65.06 110 LEU A CA 1
ATOM 864 C C . LEU A 1 110 ? 13.139 10.676 -7.183 1.00 65.06 110 LEU A C 1
ATOM 866 O O . LEU A 1 110 ? 12.105 10.441 -6.578 1.00 65.06 110 LEU A O 1
ATOM 870 N N . LEU A 1 111 ? 13.469 11.923 -7.519 1.00 69.56 111 LEU A N 1
ATOM 871 C CA . LEU A 1 111 ? 12.654 13.089 -7.159 1.00 69.56 111 LEU A CA 1
ATOM 872 C C . LEU A 1 111 ? 11.436 13.271 -8.072 1.00 69.56 111 LEU A C 1
ATOM 874 O O . LEU A 1 111 ? 10.649 14.201 -7.876 1.00 69.56 111 LEU A O 1
ATOM 878 N N . ARG A 1 112 ? 11.259 12.406 -9.079 1.00 72.75 112 ARG A N 1
ATOM 879 C CA . ARG A 1 112 ? 10.106 12.490 -9.971 1.00 72.75 112 ARG A CA 1
ATOM 880 C C . ARG A 1 112 ? 8.817 12.206 -9.187 1.00 7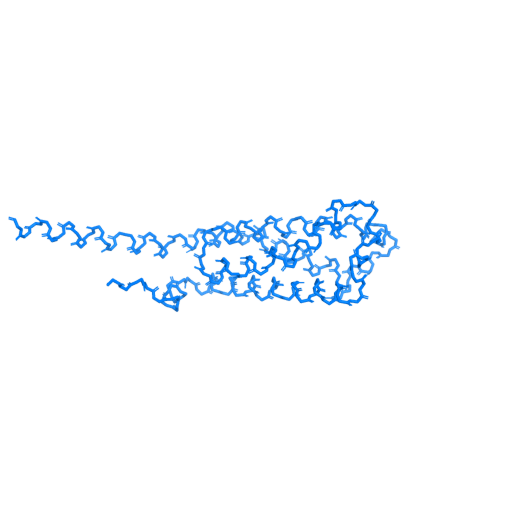2.75 112 ARG A C 1
ATOM 882 O O . ARG A 1 112 ? 8.747 11.227 -8.443 1.00 72.75 112 ARG A O 1
ATOM 889 N N . PRO A 1 113 ? 7.764 13.019 -9.390 1.00 60.84 113 PRO A N 1
ATOM 890 C CA . PRO A 1 113 ? 6.490 12.862 -8.686 1.00 60.84 113 PRO A CA 1
ATOM 891 C C . PRO A 1 113 ? 5.754 11.564 -9.051 1.00 60.84 113 PRO A C 1
ATOM 893 O O . PRO A 1 113 ? 4.805 11.185 -8.372 1.00 60.84 113 PRO A O 1
ATOM 896 N N . VAL A 1 114 ? 6.194 10.877 -10.108 1.00 64.56 114 VAL A N 1
ATOM 897 C CA . VAL A 1 114 ? 5.713 9.562 -10.535 1.00 64.56 114 VAL A CA 1
ATOM 898 C C . VAL A 1 114 ? 6.939 8.658 -10.684 1.00 64.56 114 VAL A C 1
ATOM 900 O O . VAL A 1 114 ? 7.872 9.024 -11.401 1.00 64.56 114 VAL A O 1
ATOM 903 N N . GLY A 1 115 ? 6.966 7.516 -9.989 1.00 75.19 115 GLY A N 1
ATOM 904 C CA . GLY A 1 115 ? 8.099 6.581 -10.006 1.00 75.19 115 GLY A CA 1
ATOM 905 C C . GLY A 1 115 ? 8.429 5.980 -8.634 1.00 75.19 115 GLY A C 1
ATOM 906 O O . GLY A 1 115 ? 7.535 5.745 -7.820 1.00 75.19 115 GLY A O 1
ATOM 907 N N . LEU A 1 116 ? 9.722 5.743 -8.374 1.00 83.62 116 LEU A N 1
ATOM 908 C CA . LEU A 1 116 ? 10.228 5.032 -7.188 1.00 83.62 116 LEU A CA 1
ATOM 909 C C . LEU A 1 116 ? 9.947 5.726 -5.845 1.00 83.62 116 LEU A C 1
ATOM 911 O O . LEU A 1 116 ? 9.786 5.052 -4.826 1.00 83.62 116 LEU A O 1
ATOM 915 N N . LEU A 1 117 ? 9.883 7.056 -5.806 1.00 85.94 117 LEU A N 1
ATOM 916 C CA . LEU A 1 117 ? 9.677 7.782 -4.552 1.00 85.94 117 LEU A CA 1
ATOM 917 C C . LEU A 1 117 ? 8.255 7.612 -3.996 1.00 85.94 117 LEU A C 1
ATOM 919 O O . LEU A 1 117 ? 8.144 7.171 -2.851 1.00 85.94 117 LEU A O 1
ATOM 923 N N . PRO A 1 118 ? 7.172 7.877 -4.758 1.00 87.56 118 PRO A N 1
ATOM 924 C CA . PRO A 1 118 ? 5.810 7.629 -4.286 1.00 87.56 118 PRO A CA 1
ATOM 925 C C . PRO A 1 118 ? 5.581 6.199 -3.786 1.00 87.56 118 PRO A C 1
ATOM 927 O O . PRO A 1 118 ? 5.036 6.019 -2.696 1.00 87.56 118 PRO A O 1
ATOM 930 N N . ILE A 1 119 ? 6.040 5.185 -4.532 1.00 89.38 119 ILE A N 1
ATOM 931 C CA . ILE A 1 119 ? 5.889 3.777 -4.134 1.00 89.38 119 ILE A CA 1
ATOM 932 C C . ILE A 1 119 ? 6.677 3.464 -2.856 1.00 89.38 119 ILE A C 1
ATOM 934 O O . ILE A 1 119 ? 6.158 2.793 -1.965 1.00 89.38 119 ILE A O 1
ATOM 938 N N . THR A 1 120 ? 7.887 4.009 -2.700 1.00 91.69 120 THR A N 1
ATOM 939 C CA . THR A 1 120 ? 8.699 3.813 -1.488 1.00 91.69 120 THR A CA 1
ATOM 940 C C . THR A 1 120 ? 8.054 4.478 -0.275 1.00 91.69 120 THR A C 1
ATOM 942 O O . THR A 1 120 ? 7.892 3.840 0.764 1.00 91.69 120 THR A O 1
ATOM 945 N N . LEU A 1 121 ? 7.623 5.737 -0.403 1.00 93.88 121 LEU A N 1
ATOM 946 C CA . LEU A 1 121 ? 6.946 6.462 0.675 1.00 93.88 121 LEU A CA 1
ATOM 947 C C . LEU A 1 121 ? 5.651 5.764 1.091 1.00 93.88 121 LEU A C 1
ATOM 949 O O . LEU A 1 121 ? 5.392 5.599 2.284 1.00 93.88 121 LEU A O 1
ATOM 953 N N . PHE A 1 122 ? 4.860 5.309 0.118 1.00 95.56 122 PHE A N 1
ATOM 954 C CA . PHE A 1 122 ? 3.632 4.586 0.409 1.00 95.56 122 PHE A CA 1
ATOM 955 C C . PHE A 1 122 ? 3.910 3.219 1.047 1.00 95.56 122 PHE A C 1
ATOM 957 O O . PHE A 1 122 ? 3.226 2.837 1.992 1.00 95.56 122 PHE A O 1
ATOM 964 N N . THR A 1 123 ? 4.966 2.519 0.630 1.00 96.25 123 THR A N 1
ATOM 965 C CA . THR A 1 123 ? 5.396 1.264 1.269 1.00 96.25 123 THR A CA 1
ATOM 966 C C . THR A 1 123 ? 5.759 1.482 2.730 1.00 96.25 123 THR A C 1
ATOM 968 O O . THR A 1 123 ? 5.257 0.773 3.599 1.00 96.25 123 THR A O 1
ATOM 971 N N . LEU A 1 124 ? 6.571 2.500 3.028 1.00 96.94 124 LEU A N 1
ATOM 972 C CA . LEU A 1 124 ? 6.928 2.852 4.404 1.00 96.94 124 LEU A CA 1
ATOM 973 C C . LEU A 1 124 ? 5.687 3.198 5.229 1.00 96.94 124 LEU A C 1
ATOM 975 O O . LEU A 1 124 ? 5.528 2.711 6.349 1.00 96.94 124 LEU A O 1
ATOM 979 N N . TYR A 1 125 ? 4.775 3.983 4.656 1.00 97.50 125 TYR A N 1
ATOM 980 C CA . TYR A 1 125 ? 3.498 4.297 5.283 1.00 97.50 125 TYR A CA 1
ATOM 981 C C . TYR A 1 125 ? 2.694 3.032 5.614 1.00 97.50 125 TYR A C 1
ATOM 983 O O . TYR A 1 125 ? 2.215 2.883 6.743 1.00 97.50 125 TYR A O 1
ATOM 991 N N . VAL A 1 126 ? 2.582 2.094 4.669 1.00 96.88 126 VAL A N 1
ATOM 992 C CA . VAL A 1 126 ? 1.865 0.830 4.872 1.00 96.88 126 VAL A CA 1
ATOM 993 C C . VAL A 1 126 ? 2.538 -0.024 5.945 1.00 96.88 126 VAL A C 1
ATOM 995 O O . VAL A 1 126 ? 1.850 -0.572 6.802 1.00 96.88 126 VAL A O 1
ATOM 998 N N . LEU A 1 127 ? 3.867 -0.113 5.958 1.00 97.31 127 LEU A N 1
ATOM 999 C CA . LEU A 1 127 ? 4.611 -0.882 6.959 1.00 97.31 127 LEU A CA 1
ATOM 1000 C C . LEU A 1 127 ? 4.402 -0.340 8.375 1.00 97.31 127 LEU A C 1
ATOM 1002 O O . LEU A 1 127 ? 4.115 -1.104 9.297 1.00 97.31 127 LEU A O 1
ATOM 1006 N N . VAL A 1 128 ? 4.483 0.981 8.538 1.00 97.69 128 VAL A N 1
ATOM 1007 C CA . VAL A 1 128 ? 4.299 1.642 9.837 1.00 97.69 128 VAL A CA 1
ATOM 1008 C C . VAL A 1 128 ? 2.858 1.498 10.334 1.00 97.69 128 VAL A C 1
ATOM 1010 O O . VAL A 1 128 ? 2.624 1.318 11.531 1.00 97.69 128 VAL A O 1
ATOM 1013 N N . THR A 1 129 ? 1.873 1.555 9.434 1.00 97.56 129 THR A N 1
ATOM 1014 C CA . THR A 1 129 ? 0.451 1.586 9.814 1.00 97.56 129 THR A CA 1
ATOM 1015 C C . THR A 1 129 ? -0.250 0.223 9.772 1.00 97.56 129 THR A C 1
ATOM 1017 O O . THR A 1 129 ? -1.304 0.072 10.392 1.00 97.56 129 THR A O 1
ATOM 1020 N N . CYS A 1 130 ? 0.356 -0.797 9.158 1.00 95.81 130 CYS A N 1
ATOM 1021 C CA . CYS A 1 130 ? -0.151 -2.167 9.007 1.00 95.81 130 CYS A CA 1
ATOM 1022 C C . CYS A 1 130 ? -0.633 -2.791 10.329 1.00 95.81 130 CYS A C 1
ATOM 1024 O O . CYS A 1 130 ? -1.804 -3.166 10.460 1.00 95.81 130 CYS A O 1
ATOM 1026 N N . ILE A 1 131 ? 0.246 -2.870 11.332 1.00 95.88 131 ILE A N 1
ATOM 1027 C CA . ILE A 1 131 ? -0.058 -3.516 12.616 1.00 95.88 131 ILE A CA 1
ATOM 1028 C C . ILE A 1 131 ? -1.094 -2.705 13.415 1.00 95.88 131 ILE A C 1
ATOM 1030 O O . ILE A 1 131 ? -2.071 -3.303 13.889 1.00 95.88 131 ILE A O 1
ATOM 1034 N N . PRO A 1 132 ? -0.953 -1.369 13.569 1.00 95.75 132 PRO A N 1
ATOM 1035 C CA . PRO A 1 132 ? -1.988 -0.544 14.189 1.00 95.75 132 PRO A CA 1
ATOM 1036 C C . PRO A 1 132 ? -3.360 -0.713 13.528 1.00 95.75 132 PRO A C 1
ATOM 1038 O O . PRO A 1 132 ? -4.359 -0.905 14.225 1.00 95.75 132 PRO A O 1
ATOM 1041 N N . LEU A 1 133 ? -3.414 -0.696 12.194 1.00 95.69 133 LEU A N 1
ATOM 1042 C CA . LEU A 1 133 ? -4.657 -0.815 11.438 1.00 95.69 133 LEU A CA 1
ATOM 1043 C C . LEU A 1 133 ? -5.297 -2.198 11.608 1.00 95.69 133 LEU A C 1
ATOM 1045 O O . LEU A 1 133 ? -6.500 -2.297 11.852 1.00 95.69 133 LEU A O 1
ATOM 1049 N N . HIS A 1 134 ? -4.493 -3.266 11.569 1.00 94.38 134 HIS A N 1
ATOM 1050 C CA . HIS A 1 134 ? -4.950 -4.626 11.861 1.00 94.38 134 HIS A CA 1
ATOM 1051 C C . HIS A 1 134 ? -5.620 -4.709 13.238 1.00 94.38 134 HIS A C 1
ATOM 1053 O O . HIS A 1 134 ? -6.734 -5.221 13.369 1.00 94.38 134 HIS A O 1
ATOM 1059 N N . ARG A 1 135 ? -4.966 -4.166 14.273 1.00 93.38 135 ARG A N 1
ATOM 1060 C CA . ARG A 1 135 ? -5.512 -4.142 15.639 1.00 93.38 135 ARG A CA 1
ATOM 1061 C C . ARG A 1 135 ? -6.807 -3.330 15.717 1.00 93.38 135 ARG A C 1
ATOM 1063 O O . ARG A 1 135 ? -7.749 -3.760 16.380 1.00 93.38 135 ARG A O 1
ATOM 1070 N N . ALA A 1 136 ? -6.887 -2.202 15.009 1.00 93.06 136 ALA A N 1
ATOM 1071 C CA . ALA A 1 136 ? -8.093 -1.378 14.954 1.00 93.06 136 ALA A CA 1
ATOM 1072 C C . ALA A 1 136 ? -9.284 -2.121 14.323 1.00 93.06 136 ALA A C 1
ATOM 1074 O O . ALA A 1 136 ? -10.414 -1.952 14.776 1.00 93.06 136 ALA A O 1
ATOM 1075 N N . PHE A 1 137 ? -9.056 -2.990 13.334 1.00 92.00 137 PHE A N 1
ATOM 1076 C CA . PHE A 1 137 ? -10.124 -3.786 12.713 1.00 92.00 137 PHE A CA 1
ATOM 1077 C C . PHE A 1 137 ? -10.675 -4.890 13.634 1.00 92.00 137 PHE A C 1
ATOM 1079 O O . PHE A 1 137 ? -11.833 -5.295 13.487 1.00 92.00 137 PHE A O 1
ATOM 1086 N N . ASP A 1 138 ? -9.895 -5.348 14.618 1.00 86.06 138 ASP A N 1
ATOM 1087 C CA . ASP A 1 138 ? -10.318 -6.367 15.585 1.00 86.06 138 ASP A CA 1
ATOM 1088 C C . ASP A 1 138 ? -11.222 -5.820 16.705 1.00 86.06 138 ASP A C 1
ATOM 1090 O O . ASP A 1 138 ? -12.079 -6.551 17.214 1.00 86.06 138 ASP A O 1
ATOM 1094 N N . VAL A 1 139 ? -11.084 -4.543 17.077 1.00 78.06 139 VAL A N 1
ATOM 1095 C CA . VAL A 1 139 ? -11.837 -3.936 18.193 1.00 78.06 139 VAL A CA 1
ATOM 1096 C C . VAL A 1 139 ? -13.357 -3.919 17.939 1.00 78.06 139 VAL A C 1
ATOM 1098 O O . VAL A 1 139 ? -14.093 -4.471 18.766 1.00 78.06 139 VAL A O 1
ATOM 1101 N N . PRO A 1 140 ? -13.873 -3.419 16.793 1.00 68.75 140 PRO A N 1
ATOM 1102 C CA . PRO A 1 140 ? -15.303 -3.484 16.485 1.00 68.75 140 PRO A CA 1
ATOM 1103 C C . PRO A 1 140 ? -15.840 -4.920 16.427 1.00 68.75 140 PRO A C 1
ATOM 1105 O O . PRO A 1 140 ? -17.003 -5.168 16.750 1.00 68.75 140 PRO A O 1
ATOM 1108 N N . ARG A 1 141 ? -15.000 -5.886 16.028 1.00 70.69 141 ARG A N 1
ATOM 1109 C CA . ARG A 1 141 ? -15.374 -7.302 15.927 1.00 70.69 141 ARG A CA 1
ATOM 1110 C C . ARG A 1 141 ? -15.546 -7.936 17.307 1.00 70.69 141 ARG A C 1
ATOM 1112 O O . ARG A 1 141 ? -16.555 -8.601 17.536 1.00 70.69 141 ARG A O 1
ATOM 1119 N N . LYS A 1 142 ? -14.611 -7.692 18.234 1.00 71.00 142 LYS A N 1
ATOM 1120 C CA . LYS A 1 142 ? -14.712 -8.148 19.632 1.00 71.00 142 LYS A CA 1
ATOM 1121 C C . LYS A 1 142 ? -15.909 -7.516 20.345 1.00 71.00 142 LYS A C 1
ATOM 1123 O O . LYS A 1 142 ? -16.686 -8.232 20.970 1.00 71.00 142 LYS A O 1
ATOM 1128 N N . ALA A 1 143 ? -16.127 -6.210 20.173 1.00 68.75 143 ALA A N 1
ATOM 1129 C CA . ALA A 1 143 ? -17.270 -5.507 20.764 1.00 68.75 143 ALA A CA 1
ATOM 1130 C C . ALA A 1 143 ? -18.633 -6.017 20.250 1.00 68.75 143 ALA A C 1
ATOM 1132 O O . ALA A 1 143 ? -19.627 -5.994 20.980 1.00 68.75 143 ALA A O 1
ATOM 1133 N N . ALA A 1 144 ? -18.700 -6.477 18.996 1.00 68.25 144 ALA A N 1
ATOM 1134 C CA . ALA A 1 144 ? -19.894 -7.112 18.440 1.00 68.25 144 ALA A CA 1
ATOM 1135 C C . ALA A 1 144 ? -20.097 -8.553 18.946 1.00 68.25 144 ALA A C 1
ATOM 1137 O O . ALA A 1 144 ? -21.242 -8.971 19.109 1.00 68.25 144 ALA A O 1
ATOM 1138 N N . GLY A 1 145 ? -19.013 -9.297 19.193 1.00 70.69 145 GLY A N 1
ATOM 1139 C CA . GLY A 1 145 ? -19.059 -10.640 19.779 1.00 70.69 145 GLY A CA 1
ATOM 1140 C C . GLY A 1 145 ? -19.524 -10.629 21.237 1.00 70.69 145 GLY A C 1
ATOM 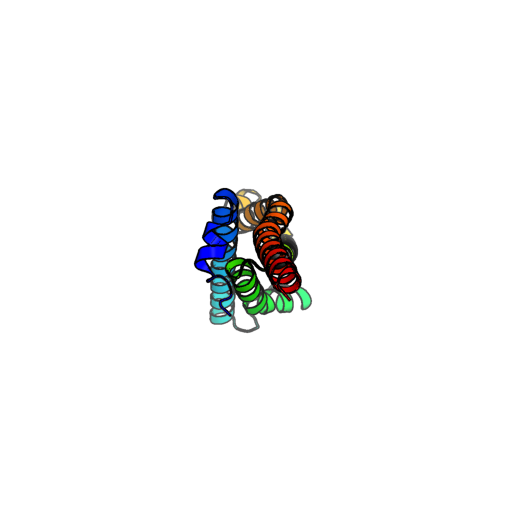1141 O O . GLY A 1 145 ? -20.483 -11.314 21.571 1.00 70.69 145 GLY A O 1
ATOM 1142 N N . ASN A 1 146 ? -18.927 -9.771 22.070 1.00 72.69 146 ASN A N 1
ATOM 1143 C CA . ASN A 1 146 ? -19.235 -9.691 23.505 1.00 72.69 146 ASN A CA 1
ATOM 1144 C C . ASN A 1 146 ? -20.703 -9.294 23.779 1.00 72.69 146 ASN A C 1
ATOM 1146 O O . ASN A 1 146 ? -21.337 -9.776 24.711 1.00 72.69 146 ASN A O 1
ATOM 1150 N N . ARG A 1 147 ? -21.290 -8.446 22.917 1.00 68.44 147 ARG A N 1
ATOM 1151 C CA . ARG A 1 147 ? -22.714 -8.070 22.997 1.00 68.44 147 ARG A CA 1
ATOM 1152 C C . ARG A 1 147 ? -23.689 -9.206 22.669 1.00 68.44 147 ARG A C 1
ATOM 1154 O O . ARG A 1 147 ? -24.856 -9.089 23.036 1.00 68.44 147 ARG A O 1
ATOM 1161 N N . ARG A 1 148 ? -23.263 -10.247 21.944 1.00 65.25 148 ARG A N 1
ATOM 1162 C CA . ARG A 1 148 ? -24.110 -11.426 21.689 1.00 65.25 148 ARG A CA 1
ATOM 1163 C C . ARG A 1 148 ? -24.142 -12.347 22.893 1.00 65.25 148 ARG A C 1
ATOM 1165 O O . ARG A 1 148 ? -25.229 -12.652 23.359 1.00 65.25 148 ARG A O 1
ATOM 1172 N N . ASP A 1 149 ? -22.969 -12.693 23.407 1.00 72.88 149 ASP A N 1
ATOM 1173 C CA . ASP A 1 149 ? -22.814 -13.609 24.539 1.00 72.88 149 ASP A CA 1
ATOM 1174 C C . ASP A 1 149 ? -23.582 -13.108 25.777 1.00 72.88 149 ASP A C 1
ATOM 1176 O O . ASP A 1 149 ? -24.416 -13.807 26.344 1.00 72.88 149 ASP A O 1
ATOM 1180 N N . GLY A 1 150 ? -23.464 -11.811 26.093 1.00 69.62 150 GLY A N 1
ATOM 1181 C CA . GLY A 1 150 ? -24.232 -11.201 27.184 1.00 69.62 150 GLY A CA 1
ATOM 1182 C C . GLY A 1 150 ? -25.758 -11.182 26.988 1.00 69.62 150 GLY A C 1
ATOM 1183 O O . GLY A 1 150 ? -26.491 -11.136 27.972 1.00 69.62 150 GLY A O 1
ATOM 1184 N N . ARG A 1 151 ? -26.268 -11.223 25.746 1.00 66.31 151 ARG A N 1
ATOM 1185 C CA . ARG A 1 151 ? -27.717 -11.330 25.472 1.00 66.31 151 ARG A CA 1
ATOM 1186 C C . ARG A 1 151 ? -28.210 -12.773 25.551 1.00 66.31 151 ARG A C 1
ATOM 1188 O O . ARG A 1 151 ? -29.313 -12.995 26.039 1.00 66.31 151 ARG A O 1
ATOM 1195 N N . GLU A 1 152 ? -27.412 -13.734 25.099 1.00 66.69 152 GLU A N 1
ATOM 1196 C CA . GLU A 1 152 ? -27.732 -15.164 25.184 1.00 66.69 152 GLU A CA 1
ATOM 1197 C C . GLU A 1 152 ? -27.692 -15.644 26.643 1.00 66.69 152 GLU A C 1
ATOM 1199 O O . GLU A 1 152 ? -28.648 -16.259 27.108 1.00 66.69 152 GLU A O 1
ATOM 1204 N N . GLY A 1 153 ? -26.682 -15.240 27.421 1.00 62.50 153 GLY A N 1
ATOM 1205 C CA . GLY A 1 153 ? -26.609 -15.536 28.857 1.00 62.50 153 GLY A CA 1
ATOM 1206 C C . GLY A 1 153 ? -27.699 -14.861 29.704 1.00 62.50 153 GLY A C 1
ATOM 1207 O O . GLY A 1 153 ? -28.027 -15.351 30.784 1.00 62.50 153 GLY A O 1
ATOM 1208 N N . ALA A 1 154 ? -28.280 -13.754 29.226 1.00 64.12 154 ALA A N 1
ATOM 1209 C CA . ALA A 1 154 ? -29.448 -13.142 29.855 1.00 64.12 154 ALA A CA 1
ATOM 1210 C C . ALA A 1 154 ? -30.727 -13.933 29.549 1.00 64.12 154 ALA A C 1
ATOM 1212 O O . ALA A 1 154 ? -31.507 -14.175 30.458 1.00 64.12 154 ALA A O 1
ATOM 1213 N N . LEU A 1 155 ? -30.922 -14.388 28.307 1.00 60.66 155 LEU A N 1
ATOM 1214 C CA . LEU A 1 155 ? -32.099 -15.171 27.906 1.00 60.66 155 LEU A CA 1
ATOM 1215 C C . LEU A 1 155 ? -32.169 -16.548 28.585 1.00 60.66 155 LEU A C 1
ATOM 1217 O O . LEU A 1 155 ? -33.259 -17.001 28.911 1.00 60.66 155 LEU A O 1
ATOM 1221 N N . VAL A 1 156 ? -31.025 -17.183 28.857 1.00 63.56 156 VAL A N 1
ATOM 1222 C CA . VAL A 1 156 ? -30.965 -18.477 29.566 1.00 63.56 156 VAL A CA 1
ATOM 1223 C C . VAL A 1 156 ? -31.323 -18.352 31.056 1.00 63.56 156 VAL A C 1
ATOM 1225 O O . VAL A 1 156 ? -31.743 -19.328 31.658 1.00 63.56 156 VAL A O 1
ATOM 1228 N N . ARG A 1 157 ? -31.211 -17.164 31.669 1.00 59.25 157 ARG A N 1
ATOM 1229 C CA . ARG A 1 157 ? -31.542 -16.954 33.094 1.00 59.25 157 ARG A CA 1
ATOM 1230 C C . ARG A 1 157 ? -33.029 -16.737 33.392 1.00 59.25 157 ARG A C 1
ATOM 1232 O O . ARG A 1 157 ? -33.382 -16.627 34.562 1.00 59.25 157 ARG A O 1
ATOM 1239 N N . TYR A 1 158 ? -33.877 -16.646 32.370 1.00 53.91 158 TYR A N 1
ATOM 1240 C CA . TYR A 1 158 ? -35.320 -16.417 32.523 1.00 53.91 158 TYR A CA 1
ATOM 1241 C C . TYR A 1 158 ? -36.178 -17.645 32.171 1.00 53.91 158 TYR A C 1
ATOM 1243 O O . TYR A 1 158 ? -37.394 -17.512 32.034 1.00 53.91 158 TYR A O 1
ATOM 1251 N N . HIS A 1 159 ? -35.561 -18.820 32.044 1.00 49.00 159 HIS A N 1
ATOM 1252 C CA . HIS A 1 159 ? -36.218 -20.116 31.866 1.00 49.00 159 HIS A CA 1
ATOM 1253 C C . HIS A 1 159 ? -35.739 -21.089 32.940 1.00 49.00 159 HIS A C 1
ATOM 1255 O O . HIS A 1 159 ? -36.570 -21.925 33.353 1.00 49.00 159 HIS A O 1
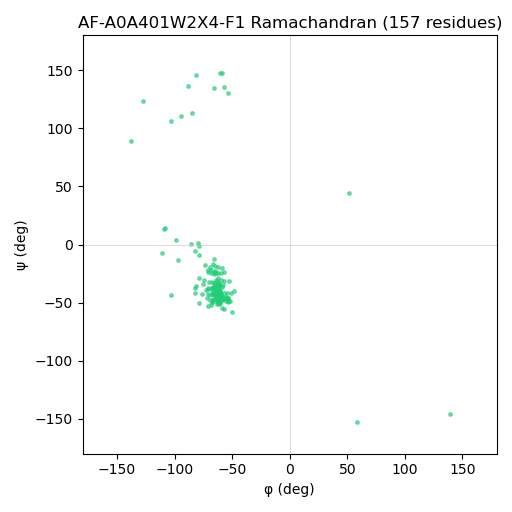#

Foldseek 3Di:
DDDPDLVVLLVLFDPVLNVLLVVLLVVLVVLLVVLVVLCVVQPLCSVVLPVDPVLSVLSNCSNVLSVVLNVCSSSLHLCNLVSSLVNLVSVLVSQCVSCVVVCVVDVCVCVDPDGNVVSVVVNVVSVVCSVVSSVSSVVSVVVVVVVVVVVVVVVVVVD

Radius of gyration: 20.31 Å; Cα contacts (8 Å, |Δi|>4): 122; chains: 1; bounding box: 59×33×57 Å

Solvent-accessible surface area (backbone atoms only — not comparable to full-atom values): 8618 Å² total; per-residue (Å²): 139,82,75,78,52,70,66,60,57,56,69,67,41,57,69,67,53,47,51,53,44,48,52,50,33,50,52,30,48,51,49,27,52,50,47,49,51,43,36,72,74,41,42,93,54,51,41,60,87,47,90,48,66,70,58,37,54,48,57,60,45,35,58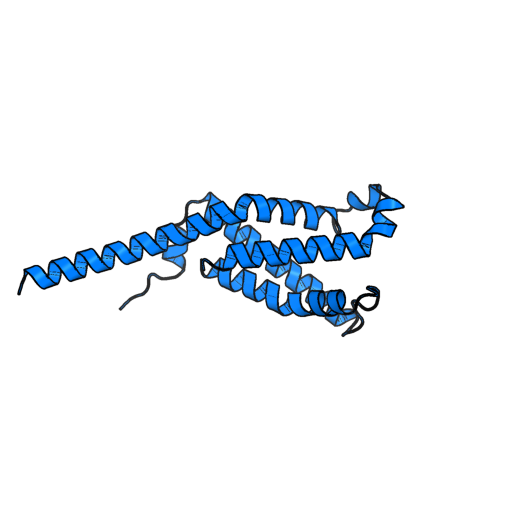,53,52,23,54,48,28,25,49,28,36,77,67,53,37,64,61,14,36,55,46,44,37,52,50,35,54,52,50,42,50,52,52,49,62,74,39,41,70,55,47,73,74,39,60,70,61,44,73,35,91,70,57,66,38,54,48,46,54,50,32,54,50,38,60,71,43,25,64,61,45,32,57,56,41,47,51,61,52,50,59,57,50,56,61,45,54,60,50,54,62,52,59,64,73,78,114